Protein AF-A0A8T3ZIU7-F1 (afdb_monomer_lite)

Sequence (167 aa):
KRIPQSVKGRRAHPPKPQKILIEEMNLKEYSKALASAIASTANKSLLKNKSSECPIVMDNSFEKLTKTKQVISVLQALKVYSLVEKSKEKTHYVSGIRHRSKRTKFPKSVLVVVGNGGLKAARNLSGVDVVSAKELQVRHLAPGTHAGRVAVYTEDALKQIKERFEK

Structure (mmCIF, N/CA/C/O backbone):
data_AF-A0A8T3ZIU7-F1
#
_entry.id   AF-A0A8T3ZIU7-F1
#
loop_
_atom_site.group_PDB
_atom_site.id
_atom_site.type_symbol
_atom_site.label_atom_id
_atom_site.label_alt_id
_atom_site.label_comp_id
_atom_site.label_asym_id
_atom_site.label_entity_id
_atom_site.label_seq_id
_atom_site.pdbx_PDB_ins_code
_atom_site.Cartn_x
_atom_site.Cartn_y
_atom_site.Cartn_z
_atom_site.occupancy
_atom_site.B_iso_or_equiv
_atom_site.auth_seq_id
_atom_site.auth_comp_id
_atom_site.auth_asym_id
_atom_site.auth_atom_id
_atom_site.pdbx_PDB_model_num
ATOM 1 N N . LYS A 1 1 ? 39.241 -2.737 -30.742 1.00 57.28 1 LYS A N 1
ATOM 2 C CA . LYS A 1 1 ? 38.658 -4.069 -31.049 1.00 57.28 1 LYS A CA 1
ATOM 3 C C . LYS A 1 1 ? 37.155 -3.920 -31.302 1.00 57.28 1 LYS A C 1
ATOM 5 O O . LYS A 1 1 ? 36.442 -3.486 -30.407 1.00 57.28 1 LYS A O 1
ATOM 10 N N . ARG A 1 2 ? 36.688 -4.169 -32.534 1.00 75.06 2 ARG A N 1
ATOM 11 C CA . ARG A 1 2 ? 35.303 -3.897 -32.992 1.00 75.06 2 ARG A CA 1
ATOM 12 C C . ARG A 1 2 ? 34.357 -5.106 -32.865 1.00 75.06 2 ARG A C 1
ATOM 14 O O . ARG A 1 2 ? 33.325 -5.140 -33.515 1.00 75.06 2 ARG A O 1
ATOM 21 N N . ILE A 1 3 ? 34.723 -6.096 -32.055 1.00 87.88 3 ILE A N 1
ATOM 22 C CA . ILE A 1 3 ? 34.090 -7.417 -32.045 1.00 87.88 3 ILE A CA 1
ATOM 23 C C . ILE A 1 3 ? 33.611 -7.748 -30.616 1.00 87.88 3 ILE A C 1
ATOM 25 O O . ILE A 1 3 ? 34.391 -7.548 -29.676 1.00 87.88 3 ILE A O 1
ATOM 29 N N . PRO A 1 4 ? 32.371 -8.241 -30.424 1.00 88.62 4 PRO A N 1
ATOM 30 C CA . PRO A 1 4 ? 31.774 -8.433 -29.101 1.00 88.62 4 PRO A CA 1
ATOM 31 C C . PRO A 1 4 ? 32.430 -9.522 -28.249 1.00 88.62 4 PRO A C 1
AT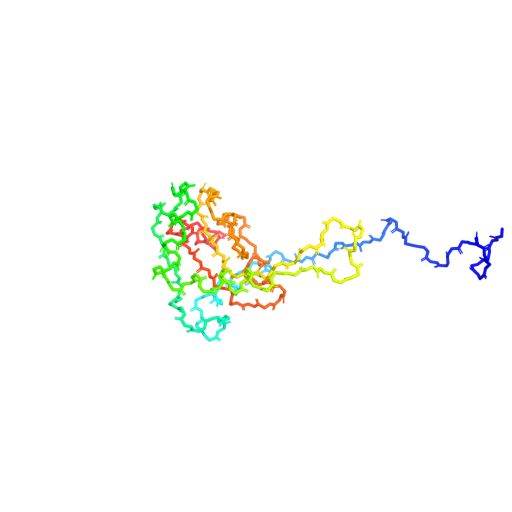OM 33 O O . PRO A 1 4 ? 32.514 -9.349 -27.038 1.00 88.62 4 PRO A O 1
ATOM 36 N N . GLN A 1 5 ? 32.966 -10.589 -28.847 1.00 91.81 5 GLN A N 1
ATOM 37 C CA . GLN A 1 5 ? 33.653 -11.660 -28.107 1.00 91.81 5 GLN A CA 1
ATOM 38 C C . GLN A 1 5 ? 35.038 -11.276 -27.552 1.00 91.81 5 GLN A C 1
ATOM 40 O O . GLN A 1 5 ? 35.707 -12.091 -26.924 1.00 91.81 5 GLN A O 1
ATOM 45 N N . SER A 1 6 ? 35.510 -10.051 -27.792 1.00 92.88 6 SER A N 1
ATOM 46 C CA . SER A 1 6 ? 36.838 -9.623 -27.352 1.00 92.88 6 SER A CA 1
ATOM 47 C C . SER A 1 6 ? 36.812 -8.909 -25.995 1.00 92.88 6 SER A C 1
ATOM 49 O O . SER A 1 6 ? 35.908 -8.124 -25.710 1.00 92.88 6 SER A O 1
ATOM 51 N N . VAL A 1 7 ? 37.840 -9.123 -25.164 1.00 90.19 7 VAL A N 1
ATOM 52 C CA . VAL A 1 7 ? 38.021 -8.392 -23.894 1.00 90.19 7 VAL A CA 1
ATOM 53 C C . VAL A 1 7 ? 38.095 -6.880 -24.170 1.00 90.19 7 VAL A C 1
ATOM 55 O O . VAL A 1 7 ? 38.874 -6.448 -25.024 1.00 90.19 7 VAL A O 1
ATOM 58 N N . LYS A 1 8 ? 37.278 -6.081 -23.460 1.00 88.25 8 LYS A N 1
ATOM 59 C CA . LYS A 1 8 ? 37.048 -4.630 -23.684 1.00 88.25 8 LYS A CA 1
ATOM 60 C C . LYS A 1 8 ? 36.404 -4.274 -25.046 1.00 88.25 8 LYS A C 1
ATOM 62 O O . LYS A 1 8 ? 36.464 -3.122 -25.475 1.00 88.25 8 LYS A O 1
ATOM 67 N N . GLY A 1 9 ? 35.799 -5.242 -25.738 1.00 89.50 9 GLY A N 1
ATOM 68 C CA . GLY A 1 9 ? 35.006 -5.028 -26.953 1.00 89.50 9 GLY A CA 1
ATOM 69 C C . GLY A 1 9 ? 33.625 -4.417 -26.679 1.00 89.50 9 GLY A C 1
ATOM 70 O O . GLY A 1 9 ? 33.176 -4.314 -25.538 1.00 89.50 9 GLY A O 1
ATOM 71 N N . ARG A 1 10 ? 32.924 -4.000 -27.741 1.00 89.81 10 ARG A N 1
ATOM 72 C CA . ARG A 1 10 ? 31.547 -3.483 -27.638 1.00 89.81 10 ARG A CA 1
ATOM 73 C C . ARG A 1 10 ? 30.567 -4.630 -27.398 1.00 89.81 10 ARG A C 1
ATOM 75 O O . ARG A 1 10 ? 30.616 -5.622 -28.112 1.00 89.81 10 ARG A O 1
ATOM 82 N N . ARG A 1 11 ? 29.634 -4.475 -26.457 1.00 90.88 11 ARG A N 1
ATOM 83 C CA . ARG A 1 11 ? 28.563 -5.459 -26.222 1.00 90.88 11 ARG A CA 1
ATOM 84 C C . ARG A 1 11 ? 27.643 -5.565 -27.448 1.00 90.88 11 ARG A C 1
ATOM 86 O O . ARG A 1 11 ? 27.257 -4.538 -28.002 1.00 90.88 11 ARG A O 1
ATOM 93 N N . ALA A 1 12 ? 27.262 -6.783 -27.840 1.00 91.44 12 ALA A N 1
ATOM 94 C CA . ALA A 1 12 ? 26.210 -6.996 -28.835 1.00 91.44 12 ALA A CA 1
ATOM 95 C C . ALA A 1 12 ? 24.847 -6.574 -28.254 1.00 91.44 12 ALA A C 1
ATOM 97 O O . ALA A 1 12 ? 24.526 -6.940 -27.124 1.00 91.44 12 ALA A O 1
ATOM 98 N N . HIS A 1 13 ? 24.080 -5.780 -29.010 1.00 92.06 13 HIS A N 1
ATOM 99 C CA . HIS A 1 13 ? 22.789 -5.202 -28.597 1.00 92.06 13 HIS A CA 1
ATOM 100 C C . HIS A 1 13 ? 22.837 -4.489 -27.229 1.00 92.06 13 HIS A C 1
ATOM 102 O O . HIS A 1 13 ? 22.208 -4.929 -26.263 1.00 92.06 13 HIS A O 1
ATOM 108 N N . PRO A 1 14 ? 23.594 -3.381 -27.108 1.00 92.50 14 PRO A N 1
ATOM 109 C CA . PRO A 1 14 ? 23.631 -2.617 -25.868 1.00 92.50 14 PRO A CA 1
ATOM 110 C C . PRO A 1 14 ? 22.245 -2.026 -25.551 1.00 92.50 14 PRO A C 1
ATOM 112 O O . PRO A 1 14 ? 21.479 -1.738 -26.477 1.00 92.50 14 PRO A O 1
ATOM 115 N N . PRO A 1 15 ? 21.913 -1.815 -24.263 1.00 94.31 15 PRO A N 1
ATOM 116 C CA . PRO A 1 15 ? 20.675 -1.146 -23.891 1.00 94.31 15 PRO A CA 1
ATOM 117 C C . PRO A 1 15 ? 20.653 0.251 -24.511 1.00 94.31 15 PRO A C 1
ATOM 119 O O . PRO A 1 15 ? 21.608 1.018 -24.391 1.00 94.31 15 PRO A O 1
ATOM 122 N N . LYS A 1 16 ? 19.561 0.550 -25.207 1.00 94.56 16 LYS A N 1
ATOM 123 C CA . LYS A 1 16 ? 19.370 1.798 -25.934 1.00 94.56 16 LYS A CA 1
ATOM 124 C C . LYS A 1 16 ? 18.436 2.720 -25.149 1.00 94.56 16 LYS A C 1
ATOM 126 O O . LYS A 1 16 ? 17.412 2.233 -24.667 1.00 94.56 16 LYS A O 1
ATOM 131 N N . PRO A 1 17 ? 18.731 4.029 -25.062 1.00 95.38 17 PRO A N 1
ATOM 132 C CA . PRO A 1 17 ? 17.816 4.987 -24.445 1.00 95.38 17 PRO A CA 1
ATOM 133 C C . PRO A 1 17 ? 16.490 5.098 -25.210 1.00 95.38 17 PRO A C 1
ATOM 135 O O . PRO A 1 17 ? 15.482 5.439 -24.611 1.00 95.38 17 PRO A O 1
ATOM 138 N N . GLN A 1 18 ? 16.460 4.742 -26.501 1.00 95.69 18 GLN A N 1
ATOM 139 C CA . GLN A 1 18 ? 15.242 4.751 -27.320 1.00 95.69 18 GLN A CA 1
ATOM 140 C C . GLN A 1 18 ? 14.238 3.632 -26.978 1.00 95.69 18 GLN A C 1
ATOM 142 O O . GLN A 1 18 ? 13.198 3.530 -27.621 1.00 95.69 18 GLN A O 1
ATOM 147 N N . LYS A 1 19 ? 14.540 2.741 -26.023 1.00 95.56 19 LYS A N 1
ATOM 148 C CA . LYS A 1 19 ? 13.622 1.659 -25.651 1.00 95.56 19 LYS A CA 1
ATOM 149 C C . LYS A 1 19 ? 12.361 2.240 -24.995 1.00 95.56 19 LYS A C 1
ATOM 151 O O . LYS A 1 19 ? 12.463 2.916 -23.977 1.00 95.56 19 LYS A O 1
ATOM 156 N N . ILE A 1 20 ? 11.186 1.908 -25.531 1.00 94.62 20 ILE A N 1
ATOM 157 C CA . ILE A 1 20 ? 9.892 2.234 -24.916 1.00 94.62 20 ILE A CA 1
ATOM 158 C C . ILE A 1 20 ? 9.743 1.385 -23.643 1.00 94.62 20 ILE A C 1
ATOM 160 O O . ILE A 1 20 ? 9.787 0.156 -23.703 1.00 94.62 20 ILE A O 1
ATOM 164 N N . LEU A 1 21 ? 9.660 2.043 -22.482 1.00 95.19 21 LEU A N 1
ATOM 165 C CA . LEU A 1 21 ? 9.553 1.405 -21.157 1.00 95.19 21 LEU A CA 1
ATOM 166 C C . LEU A 1 21 ? 8.163 1.544 -20.527 1.00 95.19 21 LEU A C 1
ATOM 168 O O . LEU A 1 21 ? 7.901 0.933 -19.494 1.00 95.19 21 LEU A O 1
ATOM 172 N N . ILE A 1 22 ? 7.320 2.398 -21.100 1.00 95.56 22 ILE A N 1
ATOM 173 C CA . ILE A 1 22 ? 5.993 2.719 -20.585 1.00 95.56 22 ILE A CA 1
ATOM 174 C C . ILE A 1 22 ? 4.991 1.828 -21.313 1.00 95.56 22 ILE A C 1
ATOM 176 O O . ILE A 1 22 ? 5.018 1.749 -22.538 1.00 95.56 22 ILE A O 1
ATOM 180 N N . GLU A 1 23 ? 4.124 1.173 -20.550 1.00 93.62 23 GLU A N 1
ATOM 181 C CA . GLU A 1 23 ? 2.968 0.450 -21.075 1.00 93.62 23 GLU A CA 1
ATOM 182 C C . GLU A 1 23 ? 1.722 1.314 -20.872 1.00 93.62 23 GLU A C 1
ATOM 184 O O . GLU A 1 23 ? 1.445 1.770 -19.758 1.00 93.62 23 GLU A O 1
ATOM 189 N N . GLU A 1 24 ? 0.994 1.568 -21.956 1.00 94.75 24 GLU A N 1
ATOM 190 C CA . GLU A 1 24 ? -0.240 2.352 -21.937 1.00 94.75 24 GLU A CA 1
ATOM 191 C C . GLU A 1 24 ? -1.455 1.456 -21.684 1.00 94.75 24 GLU A C 1
ATOM 193 O O . GLU A 1 24 ? -1.487 0.288 -22.069 1.00 94.75 24 GLU A O 1
ATOM 198 N N . MET A 1 25 ? -2.479 2.010 -21.033 1.00 95.00 25 MET A N 1
ATOM 199 C CA . MET A 1 25 ? -3.725 1.304 -20.756 1.00 95.00 25 MET A CA 1
ATOM 200 C C . MET A 1 25 ? -4.917 2.245 -20.895 1.00 95.00 25 MET A C 1
ATOM 202 O O . MET A 1 25 ? -4.867 3.408 -20.493 1.00 95.00 25 MET A O 1
ATOM 206 N N . ASN A 1 26 ? -6.017 1.709 -21.419 1.00 97.31 26 ASN A N 1
ATOM 207 C CA . ASN A 1 26 ? -7.266 2.441 -21.574 1.00 97.31 26 ASN A CA 1
ATOM 208 C C . ASN A 1 26 ? -7.788 2.951 -20.225 1.00 97.31 26 ASN A C 1
ATOM 210 O O . ASN A 1 26 ? -7.905 2.195 -19.258 1.00 97.31 26 ASN A O 1
ATOM 214 N N . LEU A 1 27 ? -8.216 4.214 -20.192 1.00 93.94 27 LEU A N 1
ATOM 215 C CA . LEU A 1 27 ? -8.759 4.844 -18.983 1.00 93.94 27 LEU A CA 1
ATOM 216 C C . LEU A 1 27 ? -9.995 4.108 -18.441 1.00 93.94 27 LEU A C 1
ATOM 218 O O . LEU A 1 27 ? -10.135 3.956 -17.230 1.00 93.94 27 LEU A O 1
ATOM 222 N N . LYS A 1 28 ? -10.853 3.592 -19.335 1.00 94.19 28 LYS A N 1
ATOM 223 C CA . LYS A 1 28 ? -12.045 2.803 -18.974 1.00 94.19 28 LYS A CA 1
ATOM 224 C C . LYS A 1 28 ? -11.695 1.457 -18.336 1.00 94.19 28 LYS A C 1
ATOM 226 O O . LYS A 1 28 ? -12.402 0.997 -17.449 1.00 94.19 28 LYS A O 1
ATOM 231 N N . GLU A 1 29 ? -10.615 0.818 -18.774 1.00 96.00 29 GLU A N 1
ATOM 232 C CA . GLU A 1 29 ? -10.162 -0.436 -18.160 1.00 96.00 29 GLU A CA 1
ATOM 233 C C . GLU A 1 29 ? -9.517 -0.168 -16.797 1.00 96.00 29 GLU A C 1
ATOM 235 O O . GLU A 1 29 ? -9.770 -0.887 -15.831 1.00 96.00 29 GLU A O 1
ATOM 240 N N . TYR A 1 30 ? -8.777 0.937 -16.667 1.00 94.44 30 TYR A N 1
ATOM 241 C CA . TYR A 1 30 ? -8.233 1.350 -15.376 1.00 94.44 30 TYR A CA 1
ATOM 242 C C . TYR A 1 30 ? -9.322 1.708 -14.354 1.00 94.44 30 TYR A C 1
ATOM 244 O O . TYR A 1 30 ? -9.208 1.336 -13.183 1.00 94.44 30 TYR A O 1
ATOM 252 N N . SER A 1 31 ? -10.390 2.401 -14.770 1.00 93.50 31 SER A N 1
ATOM 253 C CA . SER A 1 31 ? -11.501 2.739 -13.872 1.00 93.50 31 SER A CA 1
ATOM 254 C C . SER A 1 31 ? -12.233 1.489 -13.376 1.00 93.50 31 SER A C 1
ATOM 256 O O . SER A 1 31 ? -12.473 1.371 -12.173 1.00 93.50 31 SER A O 1
ATOM 258 N N . LYS A 1 32 ? -12.489 0.512 -14.259 1.00 94.75 32 LYS A N 1
ATOM 259 C CA . LYS A 1 32 ? -13.027 -0.806 -13.879 1.00 94.75 32 LYS A CA 1
ATOM 260 C C . LYS A 1 32 ? -12.106 -1.525 -12.896 1.00 94.75 32 LYS A C 1
ATOM 262 O O . LYS A 1 32 ? -12.574 -1.990 -11.862 1.00 94.75 32 LYS A O 1
ATOM 267 N N . ALA A 1 33 ? -10.799 -1.559 -13.163 1.00 95.44 33 ALA A N 1
ATOM 268 C CA . ALA A 1 33 ? -9.830 -2.185 -12.264 1.00 95.44 33 ALA A CA 1
ATOM 269 C C . ALA A 1 33 ? -9.831 -1.537 -10.869 1.00 95.44 33 ALA A C 1
ATOM 271 O O . ALA A 1 33 ? -9.732 -2.235 -9.857 1.00 95.44 33 ALA A O 1
ATOM 272 N N . LEU A 1 34 ? -9.980 -0.211 -10.796 1.00 94.44 34 LEU A N 1
ATOM 273 C CA . LEU A 1 34 ? -10.079 0.518 -9.533 1.00 94.44 34 LEU A CA 1
ATOM 274 C C . LEU A 1 34 ? -11.382 0.190 -8.792 1.00 94.44 34 LEU A C 1
ATOM 276 O O . LEU A 1 34 ? -11.328 -0.090 -7.595 1.00 94.44 34 LEU A O 1
ATOM 280 N N . ALA A 1 35 ? -12.517 0.138 -9.494 1.00 94.25 35 ALA A N 1
ATOM 281 C CA . ALA A 1 35 ? -13.798 -0.276 -8.921 1.00 94.25 35 ALA A CA 1
ATOM 282 C C . ALA A 1 35 ? -13.743 -1.715 -8.376 1.00 94.25 35 ALA A C 1
ATOM 284 O O . ALA A 1 35 ? -14.115 -1.955 -7.228 1.00 94.25 35 ALA A O 1
ATOM 285 N N . SER A 1 36 ? -13.195 -2.662 -9.147 1.00 94.69 36 SER A N 1
ATOM 286 C CA . SER A 1 36 ? -13.004 -4.051 -8.710 1.00 94.69 36 SER A CA 1
ATOM 287 C C . SER A 1 36 ? -12.080 -4.150 -7.494 1.00 94.69 36 SER A C 1
ATOM 289 O O . SER A 1 36 ? -12.346 -4.916 -6.567 1.00 94.69 36 SER A O 1
ATOM 291 N N . ALA A 1 37 ? -11.008 -3.354 -7.459 1.00 94.25 37 ALA A N 1
ATOM 292 C CA . ALA A 1 37 ? -10.094 -3.328 -6.326 1.00 94.25 37 ALA A CA 1
ATOM 293 C C . ALA A 1 37 ? -10.763 -2.778 -5.055 1.00 94.25 37 ALA A C 1
ATOM 295 O O . ALA A 1 37 ? -10.539 -3.330 -3.980 1.00 94.25 37 ALA A O 1
ATOM 296 N N . ILE A 1 38 ? -11.609 -1.749 -5.159 1.00 93.44 38 ILE A N 1
ATOM 297 C CA . ILE A 1 38 ? -12.393 -1.245 -4.019 1.00 93.44 38 ILE A CA 1
ATOM 298 C C . ILE A 1 38 ? -13.421 -2.288 -3.578 1.00 93.44 38 ILE A C 1
ATOM 300 O O . ILE A 1 38 ? -13.490 -2.607 -2.399 1.00 93.44 38 ILE A O 1
ATOM 304 N N . ALA A 1 39 ? -14.162 -2.899 -4.502 1.00 92.94 39 ALA A N 1
ATOM 305 C CA . ALA A 1 39 ? -15.128 -3.944 -4.158 1.00 92.94 39 ALA A CA 1
ATOM 306 C C . ALA A 1 39 ? -14.472 -5.122 -3.409 1.00 92.94 39 ALA A C 1
ATOM 308 O O . ALA A 1 39 ? -15.057 -5.696 -2.489 1.00 92.94 39 ALA A O 1
ATOM 309 N N . SER A 1 40 ? -13.218 -5.446 -3.743 1.00 92.44 40 SER A N 1
ATOM 310 C CA . SER A 1 40 ? -12.466 -6.503 -3.062 1.00 92.44 40 SER A CA 1
ATOM 311 C C . SER A 1 40 ? -12.166 -6.218 -1.585 1.00 92.44 40 SER A C 1
ATOM 313 O O . SER A 1 40 ? -11.982 -7.168 -0.830 1.00 92.44 40 SER A O 1
ATOM 315 N N . THR A 1 41 ? -12.126 -4.950 -1.152 1.00 90.81 41 THR A N 1
ATOM 316 C CA . THR A 1 41 ? -11.891 -4.607 0.263 1.00 90.81 41 THR A CA 1
ATOM 317 C C . THR A 1 41 ? -13.133 -4.827 1.122 1.00 90.81 41 THR A C 1
ATOM 319 O O . THR A 1 41 ? -13.002 -5.108 2.310 1.00 90.81 41 THR A O 1
ATOM 322 N N . ALA A 1 42 ? -14.326 -4.763 0.526 1.00 90.19 42 ALA A N 1
ATOM 323 C CA . ALA A 1 42 ? -15.586 -5.083 1.193 1.00 90.19 42 ALA A CA 1
ATOM 324 C C . ALA A 1 42 ? -15.848 -6.599 1.261 1.00 90.19 42 ALA A C 1
ATOM 326 O O . ALA A 1 42 ? -16.542 -7.077 2.156 1.00 90.19 42 ALA A O 1
ATOM 327 N N . ASN A 1 43 ? -15.282 -7.386 0.340 1.00 89.56 43 ASN A N 1
ATOM 328 C CA . ASN A 1 43 ? -15.514 -8.825 0.296 1.00 89.56 43 ASN A CA 1
ATOM 329 C C . ASN A 1 43 ? -14.608 -9.595 1.278 1.00 89.56 43 ASN A C 1
ATOM 331 O O . ASN A 1 43 ? -13.415 -9.793 1.039 1.00 89.56 43 ASN A O 1
ATOM 335 N N . LYS A 1 44 ? -15.211 -10.136 2.344 1.00 86.81 44 LYS A N 1
ATOM 336 C CA . LYS A 1 44 ? -14.523 -10.918 3.389 1.00 86.81 44 LYS A CA 1
ATOM 337 C C . LYS A 1 44 ? -13.772 -12.149 2.862 1.00 86.81 44 LYS A C 1
ATOM 339 O O . LYS A 1 44 ? -12.766 -12.541 3.449 1.00 86.81 44 LYS A O 1
ATOM 344 N N . SER A 1 45 ? -14.235 -12.763 1.769 1.00 86.25 45 SER A N 1
ATOM 345 C CA . SER A 1 45 ? -13.600 -13.961 1.193 1.00 86.25 45 SER A CA 1
ATOM 346 C C . SER A 1 45 ? -12.253 -13.665 0.526 1.00 86.25 45 SER A C 1
ATOM 348 O O . SER A 1 45 ? -11.336 -14.482 0.611 1.00 86.25 45 SER A O 1
ATOM 350 N N . LEU A 1 46 ? -12.129 -12.485 -0.088 1.00 85.19 46 LEU A N 1
ATOM 351 C CA . LEU A 1 46 ? -10.939 -12.037 -0.812 1.00 85.19 46 LEU A CA 1
ATOM 352 C C . LEU A 1 46 ? -9.919 -11.353 0.099 1.00 85.19 46 LEU A C 1
ATOM 354 O O . LEU A 1 46 ? -8.761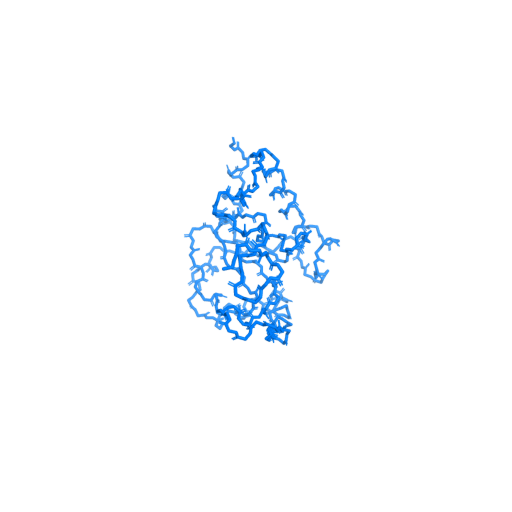 -11.185 -0.284 1.00 85.19 46 LEU A O 1
ATOM 358 N N . LEU A 1 47 ? -10.328 -10.952 1.303 1.00 84.25 47 LEU A N 1
ATOM 359 C CA . LEU A 1 47 ? -9.452 -10.240 2.213 1.00 84.25 47 LEU A CA 1
ATOM 360 C C . LEU A 1 47 ? -8.322 -11.140 2.728 1.00 84.25 47 LEU A C 1
ATOM 362 O O . LEU A 1 47 ? -8.551 -12.251 3.209 1.00 84.25 47 LEU A O 1
ATOM 366 N N . LYS A 1 48 ? -7.092 -10.613 2.736 1.00 73.31 48 LYS A N 1
ATOM 367 C CA . LYS A 1 48 ? -5.929 -11.317 3.315 1.00 73.31 48 LYS A CA 1
ATOM 368 C C . LYS A 1 48 ? -6.116 -11.707 4.783 1.00 73.31 48 LYS A C 1
ATOM 370 O O . LYS A 1 48 ? -5.510 -12.673 5.233 1.00 73.31 48 LYS A O 1
ATOM 375 N N . ASN A 1 49 ? -6.936 -10.959 5.518 1.00 71.06 49 ASN A N 1
ATOM 376 C CA . ASN A 1 49 ? -7.258 -11.215 6.915 1.00 71.06 49 ASN A CA 1
ATOM 377 C C . ASN A 1 49 ? -8.770 -11.411 7.075 1.00 71.06 49 ASN A C 1
ATOM 379 O O . ASN A 1 49 ? -9.524 -10.454 7.183 1.00 71.06 49 ASN A O 1
ATOM 383 N N . LYS A 1 50 ? -9.223 -12.660 7.157 1.00 66.75 50 LYS A N 1
ATOM 384 C CA . LYS A 1 50 ? -10.657 -12.985 7.285 1.00 66.75 50 LYS A CA 1
ATOM 385 C C . LYS A 1 50 ? -11.285 -12.558 8.622 1.00 66.75 50 LYS A C 1
ATOM 387 O O . LYS A 1 50 ? -12.498 -12.651 8.783 1.00 66.75 50 LYS A O 1
ATOM 392 N N . SER A 1 51 ? -10.468 -12.141 9.588 1.00 62.28 51 SER A N 1
ATOM 393 C CA . SER A 1 51 ? -10.875 -11.872 10.973 1.00 62.28 51 SER A CA 1
ATOM 394 C C . SER A 1 51 ? -11.353 -10.441 11.230 1.00 62.28 51 SER A C 1
ATOM 396 O O . SER A 1 51 ? -11.905 -10.188 12.294 1.00 62.28 51 SER A O 1
ATOM 398 N N . SER A 1 52 ? -11.129 -9.508 10.302 1.00 67.75 52 SER A N 1
ATOM 399 C CA . SER A 1 52 ? -11.548 -8.108 10.439 1.00 67.75 52 SER A CA 1
ATOM 400 C C . SER A 1 52 ? -12.945 -7.877 9.861 1.00 67.75 52 SER A C 1
ATOM 402 O O . SER A 1 52 ? -13.291 -8.443 8.823 1.00 67.75 52 SER A O 1
ATOM 404 N N . GLU A 1 53 ? -13.733 -7.025 10.516 1.00 74.81 53 GLU A N 1
ATOM 405 C CA . GLU A 1 53 ? -14.959 -6.457 9.946 1.00 74.81 53 GLU A CA 1
ATOM 406 C C . GLU A 1 53 ? -14.590 -5.629 8.709 1.00 74.81 53 GLU A C 1
ATOM 408 O O . GLU A 1 53 ? -13.567 -4.945 8.705 1.00 74.81 53 GLU A O 1
ATOM 413 N N . CYS A 1 54 ? -15.331 -5.779 7.610 1.00 79.12 54 CYS A N 1
ATOM 414 C CA . CYS A 1 54 ? -15.003 -5.164 6.323 1.00 79.12 54 CYS A CA 1
ATOM 415 C C . CYS A 1 54 ? -16.270 -4.654 5.635 1.00 79.12 54 CYS A C 1
ATOM 417 O O . CYS A 1 54 ? -17.237 -5.415 5.567 1.00 79.12 54 CYS A O 1
ATOM 419 N N . PRO A 1 55 ? -16.255 -3.431 5.071 1.00 84.12 55 PRO A N 1
ATOM 420 C CA . PRO A 1 55 ? -15.186 -2.421 5.136 1.00 84.12 55 PRO A CA 1
ATOM 421 C C . PRO A 1 55 ? -15.122 -1.704 6.501 1.00 84.12 55 PRO A C 1
ATOM 423 O O . PRO A 1 55 ? -16.143 -1.529 7.157 1.00 84.12 55 PRO A O 1
ATOM 426 N N . ILE A 1 56 ? -13.929 -1.262 6.919 1.00 89.75 56 ILE A N 1
ATOM 427 C CA . ILE A 1 56 ? -13.763 -0.464 8.147 1.00 89.75 56 ILE A CA 1
ATOM 428 C C . ILE A 1 56 ? -13.940 1.009 7.793 1.00 89.75 56 ILE A C 1
ATOM 430 O O . ILE A 1 56 ? -13.162 1.550 7.000 1.00 89.75 56 ILE A O 1
ATOM 434 N N . VAL A 1 57 ? -14.936 1.648 8.401 1.00 92.12 57 VAL A N 1
ATOM 435 C CA . VAL A 1 57 ? -15.231 3.073 8.227 1.00 92.12 57 VAL A CA 1
ATOM 436 C C . VAL A 1 57 ? -14.998 3.796 9.547 1.00 92.12 57 VAL A C 1
ATOM 438 O O . VAL A 1 57 ? -15.329 3.278 10.611 1.00 92.12 57 VAL A O 1
ATOM 441 N N . MET A 1 58 ? -14.374 4.966 9.472 1.00 90.06 58 MET A N 1
ATOM 442 C CA . MET A 1 58 ? -14.011 5.792 10.614 1.00 90.06 58 MET A CA 1
ATOM 443 C C . MET A 1 58 ? -14.486 7.227 10.441 1.00 90.06 58 MET A C 1
ATOM 445 O O . MET A 1 58 ? -14.484 7.767 9.334 1.00 90.06 58 MET A O 1
ATOM 449 N N . ASP A 1 59 ? -14.762 7.869 11.569 1.00 91.31 59 ASP A N 1
ATOM 450 C CA . ASP A 1 59 ? -15.062 9.290 11.619 1.00 91.31 59 ASP A CA 1
ATOM 451 C C . ASP A 1 59 ? -13.898 10.139 11.095 1.00 91.31 59 ASP A C 1
ATOM 453 O O . ASP A 1 59 ? -12.710 9.832 11.265 1.00 91.31 59 ASP A O 1
ATOM 457 N N . ASN A 1 60 ? -14.243 11.311 10.569 1.00 89.38 60 ASN A N 1
ATOM 458 C CA . ASN A 1 60 ? -13.279 12.308 10.096 1.00 89.38 60 ASN A CA 1
ATOM 459 C C . ASN A 1 60 ? -12.355 12.843 11.210 1.00 89.38 60 ASN A C 1
ATOM 461 O O . ASN A 1 60 ? -11.321 13.458 10.937 1.00 89.38 60 ASN A O 1
ATOM 465 N N . SER A 1 61 ? -12.694 12.605 12.482 1.00 88.06 61 SER A N 1
ATOM 466 C CA . SER A 1 61 ? -11.839 12.923 13.630 1.00 88.06 61 SER A CA 1
ATOM 467 C C . SER A 1 61 ? -10.502 12.168 13.591 1.00 88.06 61 SER A C 1
ATOM 469 O O . SER A 1 61 ? -9.492 12.695 14.065 1.00 88.06 61 SER A O 1
ATOM 471 N N . PHE A 1 62 ? -10.457 10.993 12.951 1.00 87.81 62 PHE A N 1
ATOM 472 C CA . PHE A 1 62 ? -9.243 10.193 12.799 1.00 87.81 62 PHE A CA 1
ATOM 473 C C . PHE A 1 62 ? -8.144 10.926 12.012 1.00 87.8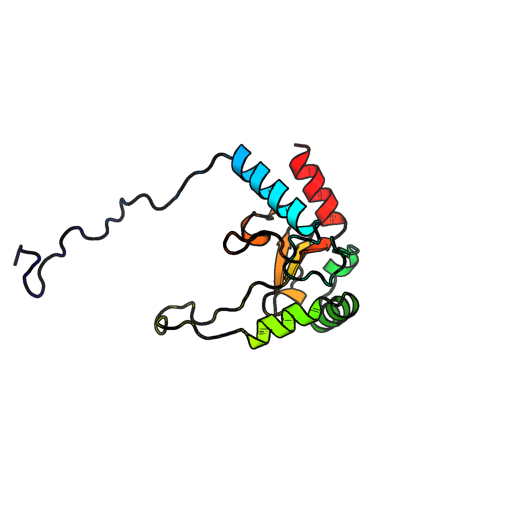1 62 PHE A C 1
ATOM 475 O O . PHE A 1 62 ? -6.961 10.802 12.335 1.00 87.81 62 PHE A O 1
ATOM 482 N N . GLU A 1 63 ? -8.511 11.766 11.038 1.00 86.06 63 GLU A N 1
ATOM 483 C CA . GLU A 1 63 ? -7.553 12.553 10.246 1.00 86.06 63 GLU A CA 1
ATOM 484 C C . GLU A 1 63 ? -6.807 13.602 11.080 1.00 86.06 63 GLU A C 1
ATOM 486 O O . GLU A 1 63 ? -5.692 13.995 10.731 1.00 86.06 63 GLU A O 1
ATOM 491 N N . LYS A 1 64 ? -7.392 14.028 12.206 1.00 87.75 64 LYS A N 1
ATOM 492 C CA . LYS A 1 64 ? -6.840 15.066 13.088 1.00 87.75 64 LYS A CA 1
ATOM 493 C C . LYS A 1 64 ? -5.804 14.525 14.079 1.00 87.75 64 LYS A C 1
ATOM 495 O O . LYS A 1 64 ? -5.192 15.307 14.807 1.00 87.75 64 LYS A O 1
ATOM 500 N N . LEU A 1 65 ? -5.587 13.209 14.126 1.00 88.81 65 LEU A N 1
ATOM 501 C CA . LEU A 1 65 ? -4.618 12.603 15.036 1.00 88.81 65 LEU A CA 1
ATOM 502 C C . LEU A 1 65 ? -3.185 13.016 14.683 1.00 88.81 65 LEU A C 1
ATOM 504 O O . LEU A 1 65 ? -2.683 12.774 13.584 1.00 88.81 65 LEU A O 1
ATOM 508 N N . THR A 1 66 ? -2.494 13.598 15.661 1.00 89.88 66 THR A N 1
ATOM 509 C CA . THR A 1 66 ? -1.121 14.098 15.496 1.00 89.88 66 THR A CA 1
ATOM 510 C C . THR A 1 66 ? -0.074 13.095 15.969 1.00 89.88 66 THR A C 1
ATOM 512 O O . THR A 1 66 ? 1.004 13.003 15.379 1.00 89.88 66 THR A O 1
ATOM 515 N N . LYS A 1 67 ? -0.374 12.312 17.014 1.00 92.25 67 LYS A N 1
ATOM 516 C CA . LYS A 1 67 ? 0.583 11.385 17.632 1.00 92.25 67 LYS A CA 1
ATOM 517 C C . LYS A 1 67 ? 0.389 9.959 17.123 1.00 92.25 67 LYS A C 1
ATOM 519 O O . LYS A 1 67 ? -0.706 9.408 17.177 1.00 92.25 67 LYS A O 1
ATOM 524 N N . THR A 1 68 ? 1.489 9.301 16.760 1.00 92.50 68 THR A N 1
ATOM 525 C CA . THR A 1 68 ? 1.507 7.888 16.328 1.00 92.50 68 THR A CA 1
ATOM 526 C C . THR A 1 68 ? 0.906 6.957 17.384 1.00 92.50 68 THR A C 1
ATOM 528 O O . THR A 1 68 ? 0.218 6.003 17.044 1.00 92.50 68 THR A O 1
ATOM 531 N N . LYS A 1 69 ? 1.116 7.258 18.674 1.00 92.38 69 LYS A N 1
ATOM 532 C CA . LYS A 1 69 ? 0.561 6.475 19.792 1.00 92.38 69 LYS A CA 1
ATOM 533 C C . LYS A 1 69 ? -0.970 6.404 19.756 1.00 92.38 69 LYS A C 1
ATOM 535 O O . LYS A 1 69 ? -1.520 5.343 20.015 1.00 92.38 69 LYS A O 1
ATOM 540 N N . GLN A 1 70 ? -1.637 7.499 19.383 1.00 92.38 70 GLN A N 1
ATOM 541 C CA . GLN A 1 70 ? -3.100 7.544 19.267 1.00 92.38 70 GLN A CA 1
ATOM 542 C C . GLN A 1 70 ? -3.592 6.691 18.091 1.00 92.38 70 GLN A C 1
ATOM 544 O O . GLN A 1 70 ? -4.597 5.996 18.189 1.00 92.38 70 GLN A O 1
ATOM 549 N N . VAL A 1 71 ? -2.848 6.688 16.982 1.00 91.81 71 VAL A N 1
ATOM 550 C CA . VAL A 1 71 ? -3.148 5.815 15.837 1.00 91.81 71 VAL A CA 1
ATOM 551 C C . VAL A 1 71 ? -3.007 4.342 16.228 1.00 91.81 71 VAL A C 1
ATOM 553 O O . VAL A 1 71 ? -3.842 3.527 15.850 1.00 91.81 71 VAL A O 1
ATOM 556 N N . ILE A 1 72 ? -1.981 3.995 17.013 1.00 93.12 72 ILE A N 1
ATOM 557 C CA . ILE A 1 72 ? -1.775 2.624 17.500 1.00 93.12 72 ILE A CA 1
ATOM 558 C C . ILE A 1 72 ? -2.960 2.169 18.359 1.00 93.12 72 ILE A C 1
ATOM 560 O O . ILE A 1 72 ? -3.493 1.094 18.099 1.00 93.12 72 ILE A O 1
ATOM 564 N N . SER A 1 73 ? -3.419 2.988 19.314 1.00 93.38 73 SER A N 1
ATOM 565 C CA . SER A 1 73 ? -4.568 2.631 20.159 1.00 93.38 73 SER A CA 1
ATOM 566 C C . SER A 1 73 ? -5.848 2.414 19.348 1.00 93.38 73 SER A C 1
ATOM 568 O O . SER A 1 73 ? -6.587 1.468 19.607 1.00 93.38 73 SER A O 1
ATOM 570 N N . VAL A 1 74 ? -6.079 3.229 18.313 1.00 91.94 74 VAL A N 1
ATOM 571 C CA . VAL A 1 74 ? -7.223 3.050 17.405 1.00 91.94 74 VAL A CA 1
ATOM 572 C C . VAL A 1 74 ? -7.106 1.740 16.619 1.00 91.94 74 VAL A C 1
ATOM 574 O O . VAL A 1 74 ? -8.049 0.954 16.572 1.00 91.94 74 VAL A O 1
ATOM 577 N N . LEU A 1 75 ? -5.939 1.454 16.034 1.00 89.69 75 LEU A N 1
ATOM 578 C CA . LEU A 1 75 ? -5.727 0.216 15.273 1.00 89.69 75 LEU A CA 1
ATOM 579 C C . LEU A 1 75 ? -5.823 -1.044 16.148 1.00 89.69 75 LEU A C 1
ATOM 581 O O . LEU A 1 75 ? -6.191 -2.109 15.642 1.00 89.69 75 LEU A O 1
ATOM 585 N N . GLN A 1 76 ? -5.482 -0.941 17.435 1.00 91.38 76 GLN A N 1
ATOM 586 C CA . GLN A 1 76 ? -5.651 -2.016 18.413 1.00 91.38 76 GLN A CA 1
ATOM 587 C C . GLN A 1 76 ? -7.129 -2.255 18.730 1.00 91.38 76 GLN A C 1
ATOM 589 O O . GLN A 1 76 ? -7.561 -3.406 18.695 1.00 91.38 76 GLN A O 1
ATOM 594 N N . ALA A 1 77 ? -7.912 -1.192 18.942 1.00 90.50 77 ALA A N 1
ATOM 595 C CA . ALA A 1 77 ? -9.359 -1.292 19.146 1.00 90.50 77 ALA A CA 1
ATOM 596 C C . ALA A 1 77 ? -10.062 -1.961 17.950 1.00 90.50 77 ALA A C 1
ATOM 598 O O . ALA A 1 77 ? -10.930 -2.811 18.127 1.00 90.50 77 ALA A O 1
ATOM 599 N N . LEU A 1 78 ? -9.602 -1.663 16.732 1.00 87.69 78 LEU A N 1
ATOM 600 C CA . LEU A 1 78 ? -10.092 -2.265 15.488 1.00 87.69 78 LEU A CA 1
ATOM 601 C C . LEU A 1 78 ? -9.576 -3.695 15.232 1.00 87.69 78 LEU A C 1
ATOM 603 O O . LEU A 1 78 ? -9.908 -4.293 14.212 1.00 87.69 78 LEU A O 1
ATOM 607 N N . LYS A 1 79 ? -8.723 -4.251 16.107 1.00 87.12 79 LYS A N 1
ATOM 608 C CA . LYS A 1 79 ? -8.065 -5.569 15.952 1.00 87.12 79 LYS A CA 1
ATOM 609 C C . LYS A 1 79 ? -7.206 -5.712 14.682 1.00 87.12 79 LYS A C 1
ATOM 611 O O . LYS A 1 79 ? -6.782 -6.812 14.321 1.00 87.12 79 LYS A O 1
ATOM 616 N N . VAL A 1 80 ? -6.880 -4.600 14.021 1.00 88.12 80 VAL A N 1
ATOM 617 C CA . VAL A 1 80 ? -6.073 -4.557 12.789 1.00 88.12 80 VAL A CA 1
ATOM 618 C C . VAL A 1 80 ? -4.575 -4.434 13.094 1.00 88.12 80 VAL A C 1
ATOM 620 O O . VAL A 1 80 ? -3.741 -4.791 12.260 1.00 88.12 80 VAL A O 1
ATOM 623 N N . TYR A 1 81 ? -4.204 -3.993 14.299 1.00 90.81 81 TYR A N 1
ATOM 624 C CA . TYR A 1 81 ? -2.807 -3.764 14.684 1.00 90.81 81 TYR A CA 1
ATOM 625 C C . TYR A 1 81 ? -1.890 -4.993 14.529 1.00 90.81 81 TYR A C 1
ATOM 627 O O . TYR A 1 81 ? -0.729 -4.842 14.150 1.00 90.81 81 TYR A O 1
ATOM 635 N N . SER A 1 82 ? -2.427 -6.209 14.674 1.00 90.69 82 SER A N 1
ATOM 636 C CA . SER A 1 82 ? -1.687 -7.462 14.437 1.00 90.69 82 SER A CA 1
ATOM 637 C C . SER A 1 82 ? -1.057 -7.547 13.035 1.00 90.69 82 SER A C 1
ATOM 639 O O . SER A 1 82 ? -0.020 -8.182 12.840 1.00 90.69 82 SER A O 1
ATOM 641 N N . LEU A 1 83 ? -1.641 -6.882 12.030 1.00 89.25 83 LEU A N 1
ATOM 642 C CA . LEU A 1 83 ? -1.072 -6.793 10.683 1.00 89.25 83 LEU A CA 1
ATOM 643 C C . LEU A 1 83 ? 0.164 -5.898 10.611 1.00 89.25 83 LEU A C 1
ATOM 645 O O . LEU A 1 83 ? 1.064 -6.150 9.806 1.00 89.25 83 LEU A O 1
ATOM 649 N N . VAL A 1 84 ? 0.200 -4.845 11.424 1.00 91.88 84 VAL A N 1
ATOM 650 C CA . VAL A 1 84 ? 1.330 -3.917 11.510 1.00 91.88 84 VAL A CA 1
ATOM 651 C C . VAL A 1 84 ? 2.504 -4.604 12.203 1.00 91.88 84 VAL A C 1
ATOM 653 O O . VAL A 1 84 ? 3.625 -4.530 11.701 1.00 91.88 84 VAL A O 1
ATOM 656 N N . GLU A 1 85 ? 2.241 -5.351 13.277 1.00 92.38 85 GLU A N 1
ATOM 657 C CA . GLU A 1 85 ? 3.247 -6.161 13.980 1.00 92.38 85 GLU A CA 1
ATOM 658 C C . GLU A 1 85 ? 3.852 -7.228 13.064 1.00 92.38 85 GLU A C 1
ATOM 660 O O . GLU A 1 85 ? 5.066 -7.240 12.855 1.00 92.38 85 GLU A O 1
ATOM 665 N N . LYS A 1 86 ? 3.008 -8.018 12.381 1.00 91.06 86 LYS A N 1
ATOM 666 C CA . LYS A 1 86 ? 3.458 -8.982 11.359 1.00 91.06 86 LYS A CA 1
ATOM 667 C C . LYS A 1 86 ? 4.300 -8.321 10.269 1.00 91.06 86 LYS A C 1
ATOM 669 O O . LYS A 1 86 ? 5.224 -8.934 9.732 1.00 91.06 86 LYS A O 1
ATOM 674 N N . SER A 1 87 ? 3.976 -7.081 9.898 1.00 92.25 87 SER A N 1
ATOM 675 C CA . SER A 1 87 ? 4.772 -6.341 8.922 1.00 92.25 87 SER A CA 1
ATOM 676 C C . SER A 1 87 ? 6.140 -5.952 9.462 1.00 92.25 87 SER A C 1
ATOM 678 O O . SER A 1 87 ? 7.112 -5.977 8.706 1.00 92.25 87 SER A O 1
ATOM 680 N N . LYS A 1 88 ? 6.223 -5.573 10.737 1.00 93.19 88 LYS A N 1
ATOM 681 C CA . LYS A 1 88 ? 7.480 -5.220 11.394 1.00 93.19 88 LYS A CA 1
ATOM 682 C C . LYS A 1 88 ? 8.415 -6.426 11.448 1.00 93.19 88 LYS A C 1
ATOM 684 O O . LYS A 1 88 ? 9.549 -6.316 10.999 1.00 93.19 88 LYS A O 1
ATOM 689 N N . GLU A 1 89 ? 7.910 -7.577 11.886 1.00 93.75 89 GLU A N 1
ATOM 690 C CA . GLU A 1 89 ? 8.674 -8.830 11.986 1.00 93.75 89 GLU A CA 1
ATOM 691 C C . GLU A 1 89 ? 9.201 -9.313 10.632 1.00 93.75 89 GLU A C 1
ATOM 693 O O . GLU A 1 89 ? 10.344 -9.737 10.509 1.00 93.75 89 GLU A O 1
ATOM 698 N N . LYS A 1 90 ? 8.382 -9.207 9.579 1.00 92.25 90 LYS A N 1
ATOM 699 C CA . LYS A 1 90 ? 8.747 -9.656 8.225 1.00 92.25 90 LYS A CA 1
ATOM 700 C C . LYS A 1 90 ? 9.583 -8.645 7.439 1.00 92.25 90 LYS A C 1
ATOM 702 O O . LYS A 1 90 ? 9.845 -8.857 6.249 1.00 92.25 90 LYS A O 1
ATOM 707 N N . THR A 1 91 ? 9.970 -7.533 8.056 1.00 92.44 91 THR A N 1
ATOM 708 C CA . THR A 1 91 ? 10.845 -6.552 7.416 1.00 92.44 91 THR A CA 1
ATOM 709 C C . THR A 1 91 ? 12.259 -7.115 7.339 1.00 92.44 91 THR A C 1
ATOM 711 O O . THR A 1 91 ? 12.838 -7.498 8.347 1.00 92.44 91 THR A O 1
ATOM 714 N N . HIS A 1 92 ? 12.820 -7.171 6.133 1.00 91.25 92 HIS A N 1
ATOM 715 C CA . HIS A 1 92 ? 14.128 -7.781 5.894 1.00 91.25 92 HIS A CA 1
ATOM 716 C C . HIS A 1 92 ? 14.930 -7.013 4.843 1.00 91.25 92 HIS A C 1
ATOM 718 O O . HIS A 1 92 ? 14.389 -6.230 4.049 1.00 91.25 92 HIS A O 1
ATOM 724 N N . TYR A 1 93 ? 16.239 -7.258 4.832 1.00 90.75 93 TYR A N 1
ATOM 725 C CA . TYR A 1 93 ? 17.126 -6.783 3.780 1.00 90.75 93 TYR A CA 1
ATOM 726 C C . TYR A 1 93 ? 16.971 -7.635 2.521 1.00 90.75 93 TYR A C 1
ATOM 728 O O . TYR A 1 93 ? 16.934 -8.862 2.582 1.00 90.75 93 TYR A O 1
ATOM 736 N N . VAL A 1 94 ? 16.886 -6.979 1.367 1.00 89.50 94 VAL A N 1
ATOM 737 C CA . VAL A 1 94 ? 16.754 -7.654 0.077 1.00 89.50 94 VAL A CA 1
ATOM 738 C C . VAL A 1 94 ? 18.104 -8.237 -0.333 1.00 89.50 94 VAL A C 1
ATOM 740 O O . VAL A 1 94 ? 19.114 -7.530 -0.390 1.00 89.50 94 VAL A O 1
ATOM 743 N N . SER A 1 95 ? 18.112 -9.528 -0.657 1.00 88.75 95 SER A N 1
ATOM 744 C CA . SER A 1 95 ? 19.294 -10.222 -1.163 1.00 88.75 95 SER A CA 1
ATOM 745 C C . SER A 1 95 ? 19.762 -9.632 -2.503 1.00 88.75 95 SER A C 1
ATOM 747 O O . SER A 1 95 ? 18.966 -9.192 -3.331 1.00 88.75 95 SER A O 1
ATOM 749 N N . GLY A 1 96 ? 21.080 -9.567 -2.713 1.00 87.00 96 GLY A N 1
ATOM 750 C CA . GLY A 1 96 ? 21.682 -9.087 -3.967 1.00 87.00 96 GLY A CA 1
ATOM 751 C C . GLY A 1 96 ? 21.638 -7.568 -4.205 1.00 87.00 96 GLY A C 1
ATOM 752 O O . GLY A 1 96 ? 22.175 -7.096 -5.206 1.00 87.00 96 GLY A O 1
ATOM 753 N N . ILE A 1 97 ? 21.055 -6.771 -3.298 1.00 84.75 97 ILE A N 1
ATOM 754 C CA . ILE A 1 97 ? 20.893 -5.311 -3.459 1.00 84.75 97 ILE A CA 1
ATOM 755 C C . ILE A 1 97 ? 21.684 -4.550 -2.381 1.00 84.75 97 ILE A C 1
ATOM 757 O O . ILE A 1 97 ? 21.155 -3.722 -1.645 1.00 84.75 97 ILE A O 1
ATOM 761 N N . ARG A 1 98 ? 22.996 -4.808 -2.282 1.00 76.50 98 ARG A N 1
ATOM 762 C CA . ARG A 1 98 ? 23.863 -4.124 -1.300 1.00 76.50 98 ARG A CA 1
ATOM 763 C C . ARG A 1 98 ? 24.171 -2.675 -1.690 1.00 76.50 98 ARG A C 1
ATOM 765 O O . ARG A 1 98 ? 24.154 -1.786 -0.845 1.00 76.50 98 ARG A O 1
ATOM 772 N N . HIS A 1 99 ? 24.419 -2.405 -2.970 1.00 84.25 99 HIS A N 1
ATOM 773 C CA . HIS A 1 99 ? 24.905 -1.093 -3.428 1.00 84.25 99 HIS A CA 1
ATOM 774 C C . HIS A 1 99 ? 23.815 -0.144 -3.946 1.00 84.25 99 HIS A C 1
ATOM 776 O O . HIS A 1 99 ? 24.115 1.005 -4.244 1.00 84.25 99 HIS A O 1
ATOM 782 N N . ARG A 1 100 ? 22.552 -0.584 -4.046 1.00 86.38 100 ARG A N 1
ATOM 783 C CA . ARG A 1 100 ? 21.441 0.288 -4.474 1.00 86.38 100 ARG A CA 1
ATOM 784 C C . ARG A 1 100 ? 20.681 0.825 -3.260 1.00 86.38 100 ARG A C 1
ATOM 786 O O . ARG A 1 100 ? 20.738 0.241 -2.182 1.00 86.38 100 ARG A O 1
ATOM 793 N N . SER A 1 101 ? 19.958 1.928 -3.445 1.00 83.81 101 SER A N 1
ATOM 794 C CA . SER A 1 101 ? 19.284 2.676 -2.371 1.00 83.81 101 SER A CA 1
ATOM 795 C C . SER A 1 101 ? 18.185 1.890 -1.645 1.00 83.81 101 SER A C 1
ATOM 797 O O . SER A 1 101 ? 17.993 2.052 -0.442 1.00 83.81 101 SER A O 1
ATOM 799 N N . LYS A 1 102 ? 17.467 1.005 -2.343 1.00 83.75 102 LYS A N 1
ATOM 800 C CA . LYS A 1 102 ? 16.329 0.267 -1.780 1.00 83.75 102 LYS A CA 1
ATOM 801 C C . LYS A 1 102 ? 16.755 -1.083 -1.197 1.00 83.75 102 LYS A C 1
ATOM 803 O O . LYS A 1 102 ? 16.570 -2.122 -1.826 1.00 83.75 102 LYS A O 1
ATOM 808 N N . ARG A 1 103 ? 17.339 -1.037 0.003 1.00 86.88 103 ARG A N 1
ATOM 809 C CA . ARG A 1 103 ? 17.904 -2.208 0.701 1.00 86.88 103 ARG A CA 1
ATOM 810 C C . ARG A 1 103 ? 16.895 -2.973 1.549 1.00 86.88 103 ARG A C 1
ATOM 812 O O . ARG A 1 103 ? 17.015 -4.184 1.667 1.00 86.88 103 ARG A O 1
ATOM 819 N N . THR A 1 104 ? 15.910 -2.286 2.119 1.00 88.62 104 THR A N 1
ATOM 820 C CA . THR A 1 104 ? 14.946 -2.881 3.053 1.00 88.62 104 THR A CA 1
ATOM 821 C C . THR A 1 104 ? 13.580 -3.010 2.395 1.00 88.62 104 THR A C 1
ATOM 823 O O . THR A 1 104 ? 13.094 -2.071 1.755 1.00 88.62 104 THR A O 1
ATOM 826 N N . LYS A 1 105 ? 12.944 -4.171 2.556 1.00 89.19 105 LYS A N 1
ATOM 827 C CA . LYS A 1 105 ? 11.583 -4.433 2.090 1.00 89.19 105 LYS A CA 1
ATOM 828 C C . LYS A 1 105 ? 10.707 -4.789 3.283 1.00 89.19 105 LYS A C 1
ATOM 830 O O . LYS A 1 105 ? 11.034 -5.672 4.067 1.00 89.19 105 LYS A O 1
ATOM 835 N N . PHE A 1 106 ? 9.574 -4.109 3.376 1.00 90.56 106 PHE A N 1
ATOM 836 C CA . PHE A 1 106 ? 8.502 -4.420 4.312 1.00 90.56 106 PHE A CA 1
ATOM 837 C C . PHE A 1 106 ? 7.259 -4.858 3.522 1.00 90.56 106 PHE A C 1
ATOM 839 O O . PHE A 1 106 ? 7.035 -4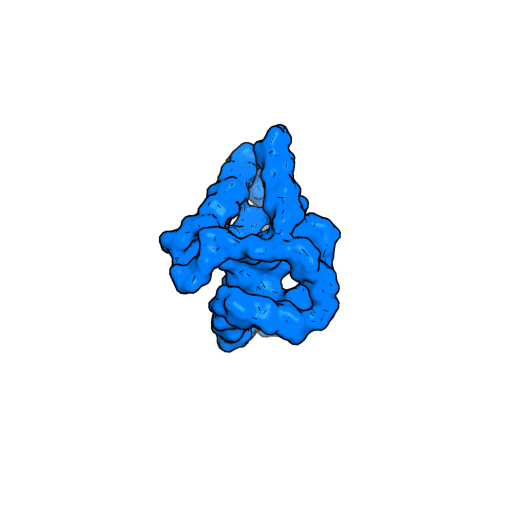.367 2.405 1.00 90.56 106 PHE A O 1
ATOM 846 N N . PRO A 1 107 ? 6.462 -5.804 4.042 1.00 90.56 107 PRO A N 1
ATOM 847 C CA . PRO A 1 107 ? 5.204 -6.179 3.413 1.00 90.56 107 PRO A CA 1
ATOM 848 C C . PRO A 1 107 ? 4.180 -5.042 3.532 1.00 90.56 107 PRO A C 1
ATOM 850 O O . PRO A 1 107 ? 4.219 -4.222 4.443 1.00 90.56 107 PRO A O 1
ATOM 853 N N . LYS A 1 108 ? 3.248 -4.978 2.580 1.00 91.50 108 LYS A N 1
ATOM 854 C CA . LYS A 1 108 ? 2.129 -4.031 2.624 1.00 91.50 108 LYS A CA 1
ATOM 855 C C . LYS A 1 108 ? 1.019 -4.622 3.487 1.00 91.50 108 LYS A C 1
ATOM 857 O O . LYS A 1 108 ? 0.489 -5.674 3.130 1.00 91.50 108 LYS A O 1
ATOM 862 N N . SER A 1 109 ? 0.705 -3.971 4.605 1.00 90.38 109 SER A N 1
ATOM 863 C CA . SER A 1 109 ? -0.282 -4.433 5.580 1.00 90.38 109 SER A CA 1
ATOM 864 C C . SER A 1 109 ? -1.603 -3.682 5.401 1.00 90.38 109 SER A C 1
ATOM 866 O O . SER A 1 109 ? -2.454 -4.112 4.623 1.00 90.38 109 SER A O 1
ATOM 868 N N . VAL A 1 110 ? -1.747 -2.531 6.051 1.00 92.00 110 VAL A N 1
ATOM 869 C CA . VAL A 1 110 ? -2.989 -1.750 6.116 1.00 92.00 110 VAL A CA 1
ATOM 870 C C . VAL A 1 110 ? -2.916 -0.578 5.144 1.00 92.00 110 VAL A C 1
ATOM 872 O O . VAL A 1 110 ? -1.847 0.004 4.939 1.00 92.00 110 VAL A O 1
ATOM 875 N N . LEU A 1 111 ? -4.034 -0.251 4.507 1.00 93.25 111 LEU A N 1
ATOM 876 C CA . LEU A 1 111 ? -4.213 0.988 3.760 1.00 93.25 111 LEU A CA 1
ATOM 877 C C . LEU A 1 111 ? -5.163 1.896 4.540 1.00 93.25 111 LEU A C 1
ATOM 879 O O . LEU A 1 111 ? -6.243 1.464 4.920 1.00 93.25 111 LEU A O 1
ATOM 883 N N . VAL A 1 112 ? -4.776 3.145 4.758 1.00 93.62 112 VAL A N 1
ATOM 884 C CA . VAL A 1 112 ? -5.642 4.185 5.310 1.00 93.62 112 VAL A CA 1
ATOM 885 C C . VAL A 1 112 ? -5.974 5.149 4.178 1.00 93.62 112 VAL A C 1
ATOM 887 O O . VAL A 1 112 ? -5.066 5.740 3.585 1.00 93.62 112 VAL A O 1
ATOM 890 N N . VAL A 1 113 ? -7.259 5.286 3.867 1.00 94.06 113 VAL A N 1
ATOM 891 C CA . VAL A 1 113 ? -7.758 6.210 2.850 1.00 94.06 113 VAL A CA 1
ATOM 892 C C . VAL A 1 113 ? -8.437 7.384 3.540 1.00 94.06 113 VAL A C 1
ATOM 894 O O . VAL A 1 113 ? -9.351 7.195 4.338 1.00 94.06 113 VAL A O 1
ATOM 897 N N . VAL A 1 114 ? -7.959 8.583 3.228 1.00 93.69 114 VAL A N 1
ATOM 898 C CA . VAL A 1 114 ? -8.365 9.853 3.849 1.00 93.69 114 VAL A CA 1
ATOM 899 C C . VAL A 1 114 ? -8.958 10.797 2.806 1.00 93.69 114 VAL A C 1
ATOM 901 O O . VAL A 1 114 ? -8.617 10.705 1.627 1.00 93.69 114 VAL A O 1
ATOM 904 N N . GLY A 1 115 ? -9.855 11.689 3.220 1.00 87.50 115 GLY A N 1
ATOM 905 C CA . GLY A 1 115 ? -10.559 12.614 2.335 1.00 87.50 115 GLY A CA 1
ATOM 906 C C . GLY A 1 115 ? -9.647 13.735 1.840 1.00 87.50 115 GLY A C 1
ATOM 907 O O . GLY A 1 115 ? -9.205 13.724 0.694 1.00 87.50 115 GLY A O 1
ATOM 908 N N . ASN A 1 116 ? -9.358 14.714 2.701 1.00 74.88 116 ASN A N 1
ATOM 909 C CA . ASN A 1 116 ? -8.555 15.897 2.344 1.00 74.88 116 ASN A CA 1
ATOM 910 C C . ASN A 1 116 ? -7.367 16.154 3.294 1.00 74.88 116 ASN A C 1
ATOM 912 O O . ASN A 1 116 ? -6.605 17.096 3.075 1.00 74.88 116 ASN A O 1
ATOM 916 N N . GLY A 1 117 ? -7.166 15.328 4.326 1.00 65.81 117 GLY A N 1
ATOM 917 C CA . GLY A 1 117 ? -6.044 15.436 5.257 1.00 65.81 117 GLY A CA 1
ATOM 918 C C . GLY A 1 117 ? -4.884 14.492 4.938 1.00 65.81 117 GLY A C 1
ATOM 919 O O . GLY A 1 117 ? -5.057 13.400 4.411 1.00 65.81 117 GLY A O 1
ATOM 920 N N . GLY A 1 118 ? -3.663 14.883 5.305 1.00 69.44 118 GLY A N 1
ATOM 921 C CA . GLY A 1 118 ? -2.526 13.967 5.356 1.00 69.44 118 GLY A CA 1
ATOM 922 C C . GLY A 1 118 ? -2.339 13.427 6.771 1.00 69.44 118 GLY A C 1
ATOM 923 O O . GLY A 1 118 ? -1.894 14.166 7.646 1.00 69.44 118 GLY A O 1
ATOM 924 N N . LEU A 1 119 ? -2.584 12.135 7.002 1.00 81.06 119 LEU A N 1
ATOM 925 C CA . LEU A 1 119 ? -2.389 11.522 8.322 1.00 81.06 119 LEU A CA 1
ATOM 926 C C . LEU A 1 119 ? -0.900 11.200 8.557 1.00 81.06 119 LEU A C 1
ATOM 928 O O . LEU A 1 119 ? -0.435 10.067 8.404 1.00 81.06 119 LEU A O 1
ATOM 932 N N . LYS A 1 120 ? -0.117 12.234 8.902 1.00 84.62 120 LYS A N 1
ATOM 933 C CA . LYS A 1 120 ? 1.335 12.122 9.153 1.00 84.62 120 LYS A CA 1
ATOM 934 C C . LYS A 1 120 ? 1.644 11.106 10.254 1.00 84.62 120 LYS A C 1
ATOM 936 O O . LYS A 1 120 ? 2.626 10.376 10.146 1.00 84.62 120 LYS A O 1
ATOM 941 N N . ALA A 1 121 ? 0.775 11.019 11.262 1.00 87.88 121 ALA A N 1
ATOM 942 C CA . ALA A 1 121 ? 0.939 10.138 12.411 1.00 87.88 121 ALA A CA 1
ATOM 943 C C . ALA A 1 121 ? 1.041 8.646 12.040 1.00 87.88 121 ALA A C 1
ATOM 945 O O . ALA A 1 121 ? 1.763 7.922 12.717 1.00 87.88 121 ALA A O 1
ATOM 946 N N . ALA A 1 122 ? 0.394 8.182 10.964 1.00 88.38 122 ALA A N 1
ATOM 947 C CA . ALA A 1 122 ? 0.426 6.774 10.552 1.00 88.38 122 ALA A CA 1
ATOM 948 C C . ALA A 1 122 ? 1.578 6.434 9.601 1.00 88.38 122 ALA A C 1
ATOM 950 O O . ALA A 1 122 ? 1.904 5.260 9.452 1.00 88.38 122 ALA A O 1
ATOM 951 N N . ARG A 1 123 ? 2.234 7.428 8.983 1.00 87.25 123 ARG A N 1
ATOM 952 C CA . ARG A 1 123 ? 3.310 7.185 8.000 1.00 87.25 123 ARG A CA 1
ATOM 953 C C . ARG A 1 123 ? 4.539 6.495 8.595 1.00 87.25 123 ARG A C 1
ATOM 955 O O . ARG A 1 123 ? 5.297 5.879 7.858 1.00 87.25 123 ARG A O 1
ATOM 962 N N . ASN A 1 124 ? 4.741 6.605 9.909 1.00 89.94 124 ASN A N 1
ATOM 963 C CA . ASN A 1 124 ? 5.856 5.962 10.606 1.00 89.94 124 ASN A CA 1
ATOM 964 C C . ASN A 1 124 ? 5.608 4.467 10.904 1.00 89.94 124 ASN A C 1
ATOM 966 O O . ASN A 1 124 ? 6.525 3.757 11.308 1.00 89.94 124 ASN A O 1
ATOM 970 N N . LEU A 1 125 ? 4.373 3.975 10.754 1.00 92.06 125 LEU A N 1
ATOM 971 C CA . LEU A 1 125 ? 4.041 2.581 11.050 1.00 92.06 125 LEU A CA 1
ATOM 972 C C . LEU A 1 125 ? 4.489 1.656 9.912 1.00 92.06 125 LEU A C 1
ATOM 974 O O . LEU A 1 125 ? 4.303 1.940 8.730 1.00 92.06 125 LEU A O 1
ATOM 978 N N . SER A 1 126 ? 5.051 0.501 10.267 1.00 90.81 126 SER A N 1
ATOM 979 C CA . SER A 1 126 ? 5.543 -0.476 9.294 1.00 90.81 126 SER A CA 1
ATOM 980 C C . SER A 1 126 ? 4.407 -1.091 8.473 1.00 90.81 126 SER A C 1
ATOM 982 O O . SER A 1 126 ? 3.489 -1.708 9.015 1.00 90.81 126 SER A O 1
ATOM 984 N N . GLY A 1 127 ? 4.494 -0.960 7.149 1.00 89.06 127 GLY A N 1
ATOM 985 C CA . GLY A 1 127 ? 3.536 -1.559 6.215 1.00 89.06 127 GLY A CA 1
ATOM 986 C C . GLY A 1 127 ? 2.214 -0.806 6.058 1.00 89.06 127 GLY A C 1
ATOM 987 O O . GLY A 1 127 ? 1.418 -1.193 5.196 1.00 89.06 127 GLY A O 1
ATOM 988 N N . VAL A 1 128 ? 2.004 0.271 6.822 1.00 93.69 128 VAL A N 1
ATOM 989 C CA . VAL A 1 128 ? 0.831 1.142 6.704 1.00 93.69 128 VAL A CA 1
ATOM 990 C C . VAL A 1 128 ? 1.076 2.170 5.605 1.00 93.69 128 VAL A C 1
ATOM 992 O O . VAL A 1 128 ? 2.076 2.883 5.622 1.00 93.69 128 VAL A O 1
ATOM 995 N N . ASP A 1 129 ? 0.158 2.251 4.644 1.00 92.81 129 ASP A N 1
ATOM 996 C CA . ASP A 1 129 ? 0.149 3.321 3.645 1.00 92.81 129 ASP A CA 1
ATOM 997 C C . ASP A 1 129 ? -1.014 4.273 3.926 1.00 92.81 129 ASP A C 1
ATOM 999 O O . ASP A 1 129 ? -2.105 3.823 4.265 1.00 92.81 129 ASP A O 1
ATOM 1003 N N . VAL A 1 130 ? -0.790 5.573 3.739 1.00 93.50 130 VAL A N 1
ATOM 1004 C CA . VAL A 1 130 ? -1.825 6.612 3.828 1.00 93.50 130 VAL A CA 1
ATOM 1005 C C . VAL A 1 130 ? -1.966 7.248 2.453 1.00 93.50 130 VAL A C 1
ATOM 1007 O O . VAL A 1 130 ? -0.965 7.715 1.905 1.00 93.50 130 VAL A O 1
ATOM 1010 N N . VAL A 1 131 ? -3.176 7.255 1.898 1.00 93.25 131 VAL A N 1
ATOM 1011 C CA . VAL A 1 131 ? -3.458 7.764 0.547 1.00 93.25 131 VAL A CA 1
ATOM 1012 C C . VAL A 1 131 ? -4.719 8.622 0.579 1.00 93.25 131 VAL A C 1
ATOM 1014 O O . VAL A 1 131 ? -5.683 8.275 1.258 1.00 93.25 131 VAL A O 1
ATOM 1017 N N . SER A 1 132 ? -4.717 9.739 -0.146 1.00 92.75 132 SER A N 1
ATOM 1018 C CA . SER A 1 132 ? -5.914 10.566 -0.303 1.00 92.75 132 SER A CA 1
ATOM 1019 C C . SER A 1 132 ? -6.921 9.904 -1.254 1.00 92.75 132 SER A C 1
ATOM 1021 O O . SER A 1 132 ? -6.537 9.189 -2.181 1.00 92.75 132 SER A O 1
ATOM 1023 N N . ALA A 1 133 ? -8.218 10.146 -1.071 1.00 92.56 133 ALA A N 1
ATOM 1024 C CA . ALA A 1 133 ? -9.263 9.587 -1.931 1.00 92.56 133 ALA A CA 1
ATOM 1025 C C . ALA A 1 133 ? -9.073 9.977 -3.413 1.00 92.56 133 ALA A C 1
ATOM 1027 O O . ALA A 1 133 ? -9.291 9.163 -4.316 1.00 92.56 133 ALA A O 1
ATOM 1028 N N . LYS A 1 134 ? -8.574 11.194 -3.664 1.00 90.25 134 LYS A N 1
ATOM 1029 C CA . LYS A 1 134 ? -8.261 11.706 -5.009 1.00 90.25 134 LYS A CA 1
ATOM 1030 C C . LYS A 1 134 ? -7.085 10.977 -5.663 1.00 90.25 134 LYS A C 1
ATOM 1032 O O . LYS A 1 134 ? -7.152 10.644 -6.843 1.00 90.25 134 LYS A O 1
ATOM 1037 N N . GLU A 1 135 ? -6.034 10.684 -4.902 1.00 91.06 135 GLU A N 1
ATOM 1038 C CA . GLU A 1 135 ? -4.824 10.011 -5.397 1.00 91.06 135 GLU A CA 1
ATOM 1039 C C . GLU A 1 135 ? -4.918 8.481 -5.319 1.00 91.06 135 GLU A C 1
ATOM 1041 O O . GLU A 1 135 ? -3.943 7.778 -5.585 1.00 91.06 135 GLU A O 1
ATOM 1046 N N . LEU A 1 136 ? -6.082 7.935 -4.960 1.00 92.88 136 LEU A N 1
ATOM 1047 C CA . LEU A 1 136 ? -6.270 6.496 -4.868 1.00 92.88 136 LEU A CA 1
ATOM 1048 C C . LEU A 1 136 ? -6.047 5.837 -6.240 1.00 92.88 136 LEU A C 1
ATOM 1050 O O . LEU A 1 136 ? -6.616 6.245 -7.257 1.00 92.88 136 LEU A O 1
ATOM 1054 N N . GLN A 1 137 ? -5.211 4.800 -6.242 1.00 94.00 137 GLN A N 1
ATOM 1055 C CA . GLN A 1 137 ? -4.793 4.024 -7.410 1.00 94.00 137 GLN A CA 1
ATOM 1056 C C . GLN A 1 137 ? -4.916 2.526 -7.127 1.00 94.00 137 GLN A C 1
ATOM 1058 O O . GLN A 1 137 ? -4.810 2.086 -5.977 1.00 94.00 137 GLN A O 1
ATOM 1063 N N . VAL A 1 138 ? -5.027 1.726 -8.192 1.00 94.44 138 VAL A N 1
ATOM 1064 C CA . VAL A 1 138 ? -5.147 0.258 -8.114 1.00 94.44 138 VAL A CA 1
ATOM 1065 C C . VAL A 1 138 ? -3.984 -0.361 -7.333 1.00 94.44 138 VAL A C 1
ATOM 1067 O O . VAL A 1 138 ? -4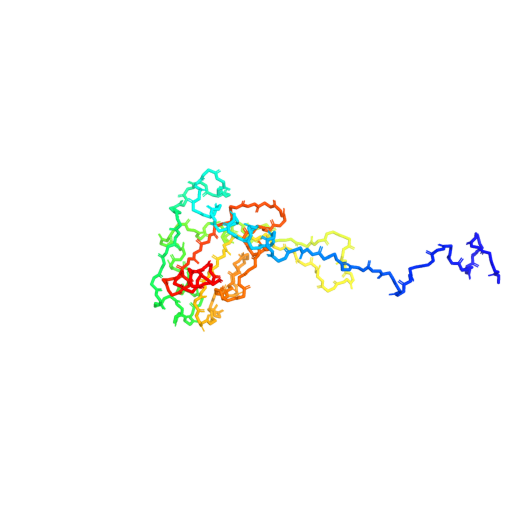.192 -1.238 -6.500 1.00 94.44 138 VAL A O 1
ATOM 1070 N N . ARG A 1 139 ? -2.758 0.150 -7.508 1.00 94.12 139 ARG A N 1
ATOM 1071 C CA . ARG A 1 139 ? -1.555 -0.350 -6.819 1.00 94.12 139 ARG A CA 1
ATOM 1072 C C . ARG A 1 139 ? -1.641 -0.272 -5.290 1.00 94.12 139 ARG A C 1
ATOM 1074 O O . ARG A 1 139 ? -0.985 -1.060 -4.605 1.00 94.12 139 ARG A O 1
ATOM 1081 N N . HIS A 1 140 ? -2.403 0.678 -4.749 1.00 93.88 140 HIS A N 1
ATOM 1082 C CA . HIS A 1 140 ? -2.560 0.824 -3.303 1.00 93.88 140 HIS A CA 1
ATOM 1083 C C . HIS A 1 140 ? -3.479 -0.253 -2.724 1.00 93.88 140 HIS A C 1
ATOM 1085 O O . HIS A 1 140 ? -3.173 -0.786 -1.656 1.00 93.88 140 HIS A O 1
ATOM 1091 N N . LEU A 1 141 ? -4.546 -0.599 -3.448 1.00 93.62 141 LEU A N 1
ATOM 1092 C CA . LEU A 1 141 ? -5.553 -1.589 -3.055 1.00 93.62 141 LEU A CA 1
ATOM 1093 C C . LEU A 1 141 ? -5.129 -3.026 -3.388 1.00 93.62 141 LEU A C 1
ATOM 1095 O O . LEU A 1 141 ? -5.384 -3.933 -2.601 1.00 93.62 141 LEU A O 1
ATOM 1099 N N . ALA A 1 142 ? -4.439 -3.226 -4.513 1.00 92.94 142 ALA A N 1
ATOM 1100 C CA . ALA A 1 142 ? -4.001 -4.531 -5.003 1.00 92.94 142 ALA A CA 1
ATOM 1101 C C . ALA A 1 142 ? -2.467 -4.600 -5.186 1.00 92.94 142 ALA A C 1
ATOM 1103 O O . ALA A 1 142 ? -1.958 -4.655 -6.313 1.00 92.94 142 ALA A O 1
ATOM 1104 N N . PRO A 1 143 ? -1.678 -4.561 -4.094 1.00 92.31 143 PRO A N 1
ATOM 1105 C CA . PRO A 1 143 ? -0.225 -4.604 -4.191 1.00 92.31 143 PRO A CA 1
ATOM 1106 C C . PRO A 1 143 ? 0.257 -5.970 -4.700 1.00 92.31 143 PRO A C 1
ATOM 1108 O O . PRO A 1 143 ? 0.016 -6.999 -4.069 1.00 92.31 143 PRO A O 1
ATOM 1111 N N . GLY A 1 144 ? 1.000 -5.959 -5.812 1.00 90.06 144 GLY A N 1
ATOM 1112 C CA . GLY A 1 144 ? 1.540 -7.174 -6.433 1.00 90.06 144 GLY A CA 1
ATOM 1113 C C . GLY A 1 144 ? 0.456 -8.046 -7.062 1.00 90.06 144 GLY A C 1
ATOM 1114 O O . GLY A 1 144 ? 0.482 -9.247 -6.848 1.00 90.06 144 GLY A O 1
ATOM 1115 N N . THR A 1 145 ? -0.518 -7.421 -7.737 1.00 91.38 145 THR A N 1
ATOM 1116 C CA . THR A 1 145 ? -1.637 -8.073 -8.453 1.00 91.38 145 THR A CA 1
ATOM 1117 C C . THR A 1 145 ? -2.557 -8.946 -7.590 1.00 91.38 145 THR A C 1
ATOM 1119 O O . THR A 1 145 ? -3.363 -9.702 -8.117 1.00 91.38 145 THR A O 1
ATOM 1122 N N . HIS A 1 146 ? -2.494 -8.810 -6.263 1.00 91.19 146 HIS A N 1
ATOM 1123 C CA . HIS A 1 146 ? -3.405 -9.470 -5.328 1.00 91.19 146 HIS A CA 1
ATOM 1124 C C . HIS A 1 146 ? -4.401 -8.464 -4.750 1.00 91.19 146 HIS A C 1
ATOM 1126 O O . HIS A 1 146 ? -3.999 -7.571 -4.001 1.00 91.19 146 HIS A O 1
ATOM 1132 N N . ALA A 1 147 ? -5.682 -8.625 -5.083 1.00 89.31 147 ALA A N 1
ATOM 1133 C CA . ALA A 1 147 ? -6.787 -7.840 -4.532 1.00 89.31 147 ALA A CA 1
ATOM 1134 C C . ALA A 1 147 ? -7.085 -8.215 -3.060 1.00 89.31 147 ALA A C 1
ATOM 1136 O O . ALA A 1 147 ? -6.563 -9.211 -2.557 1.00 89.31 147 ALA A O 1
ATOM 1137 N N . GLY A 1 148 ? -7.895 -7.415 -2.355 1.00 87.12 148 GLY A N 1
ATOM 1138 C CA . GLY A 1 148 ? -8.299 -7.701 -0.969 1.00 87.12 148 GLY A CA 1
ATOM 1139 C C . GLY A 1 148 ? -7.306 -7.245 0.110 1.00 87.12 148 GLY A C 1
ATOM 1140 O O . GLY A 1 148 ? -7.010 -7.978 1.063 1.00 87.12 148 GLY A O 1
ATOM 1141 N N . ARG A 1 149 ? -6.755 -6.031 -0.019 1.00 90.81 149 ARG A N 1
ATOM 1142 C CA . ARG A 1 149 ? -5.983 -5.389 1.060 1.00 90.81 149 ARG A CA 1
ATOM 1143 C C . ARG A 1 149 ? -6.921 -4.851 2.145 1.00 90.81 149 ARG A C 1
ATOM 1145 O O . ARG A 1 149 ? -7.962 -4.287 1.833 1.00 90.81 149 ARG A O 1
ATOM 1152 N N . VAL A 1 150 ? -6.522 -4.967 3.415 1.00 91.50 150 VAL A N 1
ATOM 1153 C CA . VAL A 1 150 ? -7.269 -4.366 4.533 1.00 91.50 150 VAL A CA 1
ATOM 1154 C C . VAL A 1 150 ? -7.187 -2.848 4.431 1.00 91.50 150 VAL A C 1
ATOM 1156 O O . VAL A 1 150 ? -6.095 -2.280 4.533 1.00 91.50 150 VAL A O 1
ATOM 1159 N N . ALA A 1 151 ? -8.334 -2.215 4.200 1.00 91.81 151 ALA A N 1
ATOM 1160 C CA . ALA A 1 151 ? -8.459 -0.778 4.026 1.00 91.81 151 ALA A CA 1
ATOM 1161 C C . ALA A 1 151 ? -9.355 -0.177 5.117 1.00 91.81 151 ALA A C 1
ATOM 1163 O O . ALA A 1 151 ? -10.414 -0.719 5.427 1.00 91.81 151 ALA A O 1
ATOM 1164 N N . VAL A 1 152 ? -8.900 0.937 5.684 1.00 92.19 152 VAL A N 1
ATOM 1165 C CA . VAL A 1 152 ? -9.639 1.785 6.619 1.00 92.19 152 VAL A CA 1
ATOM 1166 C C . VAL A 1 152 ? -9.983 3.069 5.879 1.00 92.19 152 VAL A C 1
ATOM 1168 O O . VAL A 1 152 ? -9.079 3.738 5.373 1.00 92.19 152 VAL A O 1
ATOM 1171 N N . TYR A 1 153 ? -11.267 3.392 5.797 1.00 93.75 153 TYR A N 1
ATOM 1172 C CA . TYR A 1 153 ? -11.770 4.572 5.101 1.00 93.75 153 TYR A CA 1
ATOM 1173 C C . TYR A 1 153 ? -12.286 5.596 6.104 1.00 93.75 153 TYR A C 1
ATOM 1175 O O . TYR A 1 153 ? -12.932 5.221 7.079 1.00 93.75 153 TYR A O 1
ATOM 1183 N N . THR A 1 154 ? -12.051 6.879 5.851 1.00 93.94 154 THR A N 1
ATOM 1184 C CA . THR A 1 154 ? -12.804 7.940 6.526 1.00 93.94 154 THR A CA 1
ATOM 1185 C C . THR A 1 154 ? -14.129 8.196 5.812 1.00 93.94 154 THR A C 1
ATOM 1187 O O . THR A 1 154 ? -14.259 7.930 4.612 1.00 93.94 154 THR A O 1
ATOM 1190 N N . GLU A 1 155 ? -15.131 8.695 6.533 1.00 93.19 155 GLU A N 1
ATOM 1191 C CA . GLU A 1 155 ? -16.438 9.020 5.946 1.00 93.19 155 GLU A CA 1
ATOM 1192 C C . GLU A 1 155 ? -16.312 9.967 4.745 1.00 93.19 155 GLU A C 1
ATOM 1194 O O . GLU A 1 155 ? -16.906 9.733 3.688 1.00 93.19 155 GLU A O 1
ATOM 1199 N N . ASP A 1 156 ? -15.482 11.006 4.869 1.00 92.81 156 ASP A N 1
ATOM 1200 C CA . ASP A 1 156 ? -15.240 11.953 3.781 1.00 92.81 156 ASP A CA 1
ATOM 1201 C C . ASP A 1 156 ? -14.517 11.307 2.595 1.00 92.81 156 ASP A C 1
ATOM 1203 O O . ASP A 1 156 ? -14.792 11.654 1.443 1.00 92.81 156 ASP A O 1
ATOM 1207 N N . ALA A 1 157 ? -13.633 10.334 2.839 1.00 93.38 157 ALA A N 1
ATOM 1208 C CA . ALA A 1 157 ? -12.987 9.595 1.762 1.00 93.38 157 ALA A CA 1
ATOM 1209 C C . ALA A 1 157 ? -14.005 8.818 0.918 1.00 93.38 157 ALA A C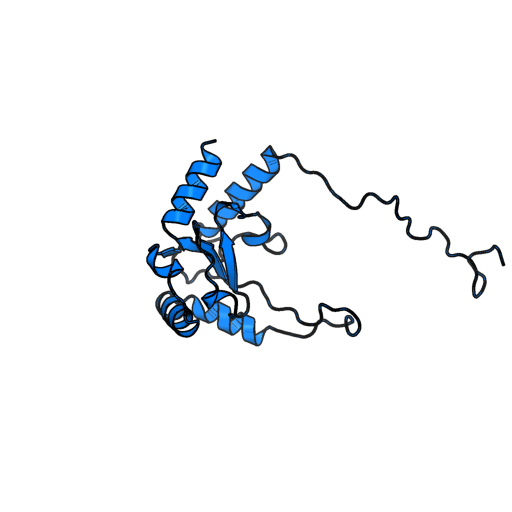 1
ATOM 1211 O O . ALA A 1 157 ? -13.905 8.818 -0.309 1.00 93.38 157 ALA A O 1
ATOM 1212 N N . LEU A 1 158 ? -15.001 8.186 1.547 1.00 93.19 158 LEU A N 1
ATOM 1213 C CA . LEU A 1 158 ? -16.045 7.452 0.827 1.00 93.19 158 LEU A CA 1
ATOM 1214 C C . LEU A 1 158 ? -16.922 8.375 -0.018 1.00 93.19 158 LEU A C 1
ATOM 1216 O O . LEU A 1 158 ? -17.211 8.039 -1.168 1.00 93.19 158 LEU A O 1
ATOM 1220 N N . LYS A 1 159 ? -17.291 9.550 0.509 1.00 93.25 159 LYS A N 1
ATOM 1221 C CA . LYS A 1 159 ? -18.042 10.563 -0.252 1.00 93.25 159 LYS A CA 1
ATOM 1222 C C . LYS A 1 159 ? -17.282 10.979 -1.514 1.00 93.25 159 LYS A C 1
ATOM 1224 O O . LYS A 1 159 ? -17.837 10.936 -2.606 1.00 93.25 159 LYS A O 1
ATOM 1229 N N . GLN A 1 160 ? -15.986 11.263 -1.390 1.00 93.12 160 GLN A N 1
ATOM 1230 C CA . GLN A 1 160 ? -15.154 11.635 -2.539 1.00 93.12 160 GLN A CA 1
ATOM 1231 C C . GLN A 1 160 ? -14.955 10.495 -3.543 1.00 93.12 160 GLN A C 1
ATOM 1233 O O . GLN A 1 160 ? -14.910 10.730 -4.750 1.00 93.12 160 GLN A O 1
ATOM 1238 N N . ILE A 1 161 ? -14.815 9.254 -3.065 1.00 92.88 161 ILE A N 1
ATOM 1239 C CA . ILE A 1 161 ? -14.735 8.081 -3.944 1.00 92.88 161 ILE A CA 1
ATOM 1240 C C . ILE A 1 161 ? -16.032 7.945 -4.741 1.00 92.88 161 ILE A C 1
ATOM 1242 O O . ILE A 1 161 ? -15.968 7.706 -5.944 1.00 92.88 161 ILE A O 1
ATOM 1246 N N . LYS A 1 162 ? -17.191 8.131 -4.103 1.00 93.25 162 LYS A N 1
ATOM 1247 C CA . LYS A 1 162 ? -18.494 8.083 -4.771 1.00 93.25 162 LYS A CA 1
ATOM 1248 C C . LYS A 1 162 ? -18.598 9.144 -5.873 1.00 93.25 162 LYS A C 1
ATOM 1250 O O . LYS A 1 162 ? -18.828 8.788 -7.025 1.00 93.25 162 LYS A O 1
ATOM 1255 N N . GLU A 1 163 ? -18.297 10.404 -5.558 1.00 92.00 163 GLU A N 1
ATOM 1256 C CA . GLU A 1 163 ? -18.290 11.505 -6.538 1.00 92.00 163 GLU A CA 1
ATOM 1257 C C . GLU A 1 163 ? -17.350 11.254 -7.728 1.00 92.00 163 GLU A C 1
ATOM 1259 O O . GLU A 1 163 ? -17.580 11.747 -8.830 1.00 92.00 163 GLU A O 1
ATOM 1264 N N . ARG A 1 164 ? -16.263 10.500 -7.521 1.00 88.38 164 ARG A N 1
ATOM 1265 C CA . ARG A 1 164 ? -15.306 10.159 -8.580 1.00 88.38 164 ARG A CA 1
ATOM 1266 C C . ARG A 1 164 ? -15.864 9.157 -9.593 1.00 88.38 164 ARG A C 1
ATOM 1268 O O . ARG A 1 164 ? -15.400 9.166 -10.727 1.00 88.38 164 ARG A O 1
ATOM 1275 N N . PHE A 1 165 ? -16.788 8.289 -9.188 1.00 87.62 165 PHE A N 1
ATOM 1276 C CA . PHE A 1 165 ? -17.394 7.281 -10.065 1.00 87.62 165 PHE A CA 1
ATOM 1277 C C . PHE A 1 165 ? -18.718 7.726 -10.689 1.00 87.62 165 PHE A C 1
ATOM 1279 O O . PHE A 1 165 ? -19.143 7.124 -11.668 1.00 87.62 165 PHE A O 1
ATOM 1286 N N . GLU A 1 166 ? -19.366 8.747 -10.127 1.00 84.75 166 GLU A N 1
ATOM 1287 C CA . GLU A 1 166 ? -20.592 9.336 -10.685 1.00 84.75 166 GLU A CA 1
ATOM 1288 C C . GLU A 1 166 ? -20.322 10.319 -11.840 1.00 84.75 166 GLU A C 1
ATOM 1290 O O . GLU A 1 166 ? -21.250 10.674 -12.563 1.00 84.75 166 GLU A O 1
ATOM 1295 N N . LYS A 1 167 ? -19.066 10.743 -12.019 1.00 62.88 167 LYS A N 1
ATOM 1296 C CA . LYS A 1 167 ? -18.597 11.556 -13.153 1.00 62.88 167 LYS A CA 1
ATOM 1297 C C . LYS A 1 167 ? -18.177 10.687 -14.332 1.00 62.88 167 LYS A C 1
ATOM 1299 O O . LYS A 1 167 ? -18.462 11.107 -15.473 1.00 62.88 167 LYS A O 1
#

pLDDT: mean 89.33, std 6.82, range [57.28, 97.31]

Secondary structure (DSSP, 8-state):
---TTSTTPPPSSPPPTT---PPP--HHHHHHHHHHHHHHHH-TTT-S-TTS-SSEEE-GGGGG---HHHHHHHHHHTT-HHHHHHHHHT-EEPTT-SSSS--EE----EEEEESS---GGGTTSTT-EEEESTT--HHHHSGGG----EEEEEHHHHHHHHHHHH-

Radius of gyration: 20.82 Å; chains: 1; bounding box: 59×30×53 Å

Foldseek 3Di:
DDDCPDDVHDHDPDDDPPDDPDDDDDPVVQVVLLVVLLVLQQDLVQAPDNPFHPPAEDALVQLVDDALVVVLVVCVVRVQNVQLVVQVVPWDFDPPCPPDPPGIDTAAAEEEEHAPHDNPSCPPGGNYHYYYLVRDGSCNQQPPNRGHHRYYYYPNSVVSVVVVVVD